Protein AF-A0A933WUB7-F1 (afdb_monomer_lite)

Secondary structure (DSSP, 8-state):
-TT--B----TT-EEEEE-SSSS-EEEEEE--S-SSPPEEEEEEEE-TTSTTHHHHHHHHHHGGG-TT-----S-EEETTEEEEEEEETTTEEEEEEEEETTEEEEEEEE--HHHHHHHHHHHHHHHHH-B-PPP-

Radius of gyration: 14.89 Å; chains: 1; bounding box: 38×30×34 Å

pLDDT: mean 77.0, std 14.09, range [38.09, 91.81]

Foldseek 3Di:
DAADKDADADPQWDWDWDDDQAAGKIWIWHCPPDPDDTWIKMKGKDDPPHPCLVVVVVVVVCVVVDPPADPPPDFDDFLNFTWDWDDDQLFKIKIWGDLPPSIIIIIITGDHSVCCVVCVVVVVRRRNRIHHHRRD

Structure (mmCIF, N/CA/C/O backbone):
data_AF-A0A933WUB7-F1
#
_entry.id   AF-A0A933WUB7-F1
#
loop_
_atom_site.group_PDB
_atom_site.id
_atom_site.type_symbol
_atom_site.label_atom_id
_atom_site.label_alt_id
_atom_site.label_comp_id
_atom_site.label_asym_id
_atom_site.label_entity_id
_atom_site.label_seq_id
_atom_site.pdbx_PDB_ins_code
_atom_site.Cartn_x
_atom_site.Cartn_y
_atom_site.Cartn_z
_atom_site.occupancy
_atom_site.B_iso_or_equiv
_atom_site.auth_seq_id
_atom_site.auth_comp_id
_atom_site.auth_asym_id
_atom_site.auth_atom_id
_atom_site.pdbx_PDB_model_num
ATOM 1 N N . ILE A 1 1 ? 0.149 -15.728 13.728 1.00 38.09 1 ILE A N 1
ATOM 2 C CA . ILE A 1 1 ? -0.271 -15.681 15.150 1.00 38.09 1 ILE A CA 1
ATOM 3 C C . ILE A 1 1 ? -1.612 -14.947 15.221 1.00 38.09 1 ILE A C 1
ATOM 5 O O . ILE A 1 1 ? -1.826 -14.051 14.407 1.00 38.09 1 ILE A O 1
ATOM 9 N N . PRO A 1 2 ? -2.564 -15.339 16.087 1.00 38.44 2 PRO A N 1
ATOM 10 C CA . PRO A 1 2 ? -3.833 -14.622 16.213 1.00 38.44 2 PRO A CA 1
ATOM 11 C C . PRO A 1 2 ? -3.590 -13.159 16.613 1.00 38.44 2 PRO A C 1
ATOM 13 O O . PRO A 1 2 ? -2.950 -12.904 17.626 1.00 38.44 2 PRO A O 1
ATOM 16 N N . GLY A 1 3 ? -4.099 -12.204 15.828 1.00 60.56 3 GLY A N 1
ATOM 17 C CA . GLY A 1 3 ? -3.932 -10.769 16.101 1.00 60.56 3 GLY A CA 1
ATOM 18 C C . GLY A 1 3 ? -2.901 -10.042 15.231 1.00 60.56 3 GLY A C 1
ATOM 19 O O . GLY A 1 3 ? -2.825 -8.822 15.317 1.00 60.56 3 GLY A O 1
ATOM 20 N N . GLU A 1 4 ? -2.165 -10.746 14.369 1.00 70.88 4 GLU A N 1
ATOM 21 C CA . GLU A 1 4 ? -1.127 -10.151 13.517 1.00 70.88 4 GLU A CA 1
ATOM 22 C C . GLU A 1 4 ? -1.570 -9.978 12.059 1.00 70.88 4 GLU A C 1
ATOM 24 O O . GLU A 1 4 ? -2.374 -10.752 11.531 1.00 70.88 4 GLU A O 1
ATOM 29 N N . ILE A 1 5 ? -1.011 -8.959 11.401 1.00 78.62 5 ILE A N 1
ATOM 30 C CA . ILE A 1 5 ? -1.055 -8.824 9.943 1.00 78.62 5 ILE A CA 1
ATOM 31 C C . ILE A 1 5 ? -0.090 -9.856 9.352 1.00 78.62 5 ILE A C 1
ATOM 33 O O . ILE A 1 5 ? 1.040 -9.978 9.813 1.00 78.62 5 ILE A O 1
ATOM 37 N N . SER A 1 6 ? -0.521 -10.590 8.328 1.00 83.31 6 SER A N 1
ATOM 38 C CA . SER A 1 6 ? 0.343 -11.537 7.607 1.00 83.31 6 SER A CA 1
ATOM 39 C C . SER A 1 6 ? 0.129 -11.451 6.102 1.00 83.31 6 SER A C 1
ATOM 41 O O . SER A 1 6 ? -0.961 -11.104 5.646 1.00 83.31 6 SER A O 1
ATOM 43 N N . PHE A 1 7 ? 1.182 -11.726 5.338 1.00 82.81 7 PHE A N 1
ATOM 44 C CA . PHE A 1 7 ? 1.199 -11.713 3.876 1.00 82.81 7 PHE A CA 1
ATOM 45 C C . PHE A 1 7 ? 2.352 -12.585 3.361 1.00 82.81 7 PHE A C 1
ATOM 47 O O . PHE A 1 7 ? 3.321 -12.831 4.081 1.00 82.81 7 PHE A O 1
ATOM 54 N N . ASP A 1 8 ? 2.251 -13.033 2.111 1.00 84.69 8 ASP A N 1
ATOM 55 C CA . ASP A 1 8 ? 3.333 -13.733 1.425 1.00 84.69 8 ASP A CA 1
ATOM 56 C C . ASP A 1 8 ? 4.404 -12.723 1.008 1.00 84.69 8 ASP A C 1
ATOM 58 O O . ASP A 1 8 ? 4.113 -11.709 0.365 1.00 84.69 8 ASP A O 1
ATOM 62 N N . PHE A 1 9 ? 5.652 -13.026 1.346 1.00 76.06 9 PHE A N 1
ATOM 63 C CA . PHE A 1 9 ? 6.805 -12.176 1.084 1.00 76.06 9 PHE A CA 1
ATOM 64 C C . PHE A 1 9 ? 7.705 -12.805 0.010 1.00 76.06 9 PHE A C 1
ATOM 66 O O . PHE A 1 9 ? 8.034 -13.992 0.123 1.00 76.06 9 PHE A O 1
ATOM 73 N N . PRO A 1 10 ? 8.099 -12.067 -1.047 1.00 77.19 10 PRO A N 1
ATOM 74 C CA . PRO A 1 10 ? 9.015 -12.604 -2.046 1.00 77.19 10 PRO A CA 1
ATOM 75 C C . PRO A 1 10 ? 10.386 -12.912 -1.427 1.00 77.19 10 PRO A C 1
ATOM 77 O O . PRO A 1 10 ? 10.920 -12.117 -0.662 1.00 77.19 10 PRO A O 1
ATOM 80 N N . LYS A 1 11 ? 10.963 -14.066 -1.777 1.00 76.25 11 LYS A N 1
ATOM 81 C CA . LYS A 1 11 ? 12.170 -14.610 -1.131 1.00 76.25 11 LYS A CA 1
ATOM 82 C C . LYS A 1 11 ? 13.391 -13.680 -1.193 1.00 76.25 11 LYS A C 1
ATOM 84 O O . LYS A 1 11 ? 14.188 -13.692 -0.263 1.00 76.25 11 LYS A O 1
ATOM 89 N N . ASP A 1 12 ? 13.516 -12.897 -2.260 1.00 79.44 12 ASP A N 1
ATOM 90 C CA . ASP A 1 12 ? 14.709 -12.087 -2.543 1.00 79.44 12 ASP A CA 1
ATOM 91 C C . ASP A 1 12 ? 14.574 -10.627 -2.084 1.00 79.44 12 ASP A C 1
ATOM 93 O O . ASP A 1 12 ? 15.376 -9.778 -2.456 1.00 79.44 12 ASP A O 1
ATOM 97 N N . TRP A 1 13 ? 13.535 -10.310 -1.308 1.00 79.31 13 TRP A N 1
ATOM 98 C CA . TRP A 1 13 ? 13.312 -8.968 -0.779 1.00 79.31 13 TRP A CA 1
ATOM 99 C C . TRP A 1 13 ? 13.819 -8.875 0.662 1.00 79.31 13 TRP A C 1
ATOM 101 O O . TRP A 1 13 ? 13.963 -9.877 1.366 1.00 79.31 13 TRP A O 1
ATOM 111 N N . HIS A 1 14 ? 14.039 -7.652 1.136 1.00 80.75 14 HIS A N 1
ATOM 112 C CA . HIS A 1 14 ? 14.414 -7.361 2.517 1.00 80.75 14 HIS A CA 1
ATOM 113 C C . HIS A 1 14 ? 13.255 -6.706 3.269 1.00 80.75 14 HIS A C 1
ATOM 115 O O . HIS A 1 14 ? 12.596 -5.813 2.740 1.00 80.75 14 HIS A O 1
ATOM 121 N N . LEU A 1 15 ? 13.005 -7.165 4.498 1.00 76.50 15 LEU A N 1
ATOM 122 C CA . LEU A 1 15 ? 11.998 -6.611 5.401 1.00 76.50 15 LEU A CA 1
ATOM 123 C C . LEU A 1 15 ? 12.700 -5.772 6.470 1.00 76.50 15 LEU A C 1
ATOM 125 O O . LEU A 1 15 ? 13.580 -6.279 7.166 1.00 76.50 15 LEU A O 1
ATOM 129 N N . THR A 1 16 ? 12.283 -4.523 6.627 1.00 75.31 16 THR A N 1
ATOM 130 C CA . THR A 1 16 ? 12.735 -3.639 7.702 1.00 75.31 16 THR A CA 1
ATOM 131 C C . THR A 1 16 ? 11.553 -2.959 8.365 1.00 75.31 16 THR A C 1
ATOM 133 O O . THR A 1 16 ? 10.561 -2.592 7.733 1.00 75.31 16 THR A O 1
ATOM 136 N N . ASP A 1 17 ? 11.664 -2.793 9.673 1.00 68.75 17 ASP A N 1
ATOM 137 C CA . ASP A 1 17 ? 10.681 -2.147 10.513 1.00 68.75 17 ASP A CA 1
ATOM 138 C C . ASP A 1 17 ? 11.210 -0.804 11.040 1.00 68.75 17 ASP A C 1
ATOM 140 O O . ASP A 1 17 ? 12.364 -0.674 11.446 1.00 68.75 17 ASP A O 1
ATOM 144 N N . GLY A 1 18 ? 10.375 0.236 10.989 1.00 59.56 18 GLY A N 1
ATOM 145 C CA . GLY A 1 18 ? 10.731 1.577 11.455 1.00 59.56 18 GLY A CA 1
ATOM 146 C C . GLY A 1 18 ? 9.651 2.116 12.382 1.00 59.56 18 GLY A C 1
ATOM 147 O O . GLY A 1 18 ? 8.519 2.303 11.945 1.00 59.56 18 GLY A O 1
ATOM 148 N N . TRP A 1 19 ? 9.982 2.356 13.657 1.00 54.53 19 TRP A N 1
ATOM 149 C CA . TRP A 1 19 ? 8.969 2.677 14.682 1.00 54.53 19 TRP A CA 1
ATOM 150 C C . TRP A 1 19 ? 9.210 3.947 15.491 1.00 54.53 19 TRP A C 1
ATOM 152 O O . TRP A 1 19 ? 8.489 4.161 16.462 1.00 54.53 19 TRP A O 1
ATOM 162 N N . LYS A 1 20 ? 10.248 4.747 15.219 1.00 48.25 20 LYS A N 1
ATOM 163 C CA . LYS A 1 20 ? 10.691 5.641 16.296 1.00 48.25 20 LYS A CA 1
ATOM 164 C C . LYS A 1 20 ? 9.765 6.833 16.556 1.00 48.25 20 LYS A C 1
ATOM 166 O O . LYS A 1 20 ? 9.601 7.150 17.722 1.00 48.25 20 LYS A O 1
ATOM 171 N N . ASP A 1 21 ? 9.089 7.393 15.552 1.00 51.62 21 ASP A N 1
ATOM 172 C CA . ASP A 1 21 ? 8.187 8.551 15.732 1.00 51.62 21 ASP A CA 1
ATOM 173 C C . ASP A 1 21 ? 7.084 8.644 14.643 1.00 51.62 21 ASP A C 1
ATOM 175 O O . ASP A 1 21 ? 6.463 9.688 14.441 1.00 51.62 21 ASP A O 1
ATOM 179 N N . GLU A 1 22 ? 6.835 7.549 13.917 1.00 63.06 22 GLU A N 1
ATOM 180 C CA . GLU A 1 22 ? 5.948 7.481 12.745 1.00 63.06 22 GLU A CA 1
ATOM 181 C C . GLU A 1 22 ? 4.837 6.432 12.936 1.00 63.06 22 GLU A C 1
ATOM 183 O O . GLU A 1 22 ? 4.979 5.532 13.773 1.00 63.06 22 GLU A O 1
ATOM 188 N N . PRO A 1 23 ? 3.714 6.516 12.187 1.00 66.19 23 PRO A N 1
ATOM 189 C CA . PRO A 1 23 ? 2.712 5.454 12.177 1.00 66.19 23 PRO A CA 1
ATOM 190 C C . PRO A 1 23 ? 3.368 4.088 11.907 1.00 66.19 23 PRO A C 1
ATOM 192 O O . PRO A 1 23 ? 4.265 4.021 11.059 1.00 66.19 23 PRO A O 1
ATOM 195 N N . PRO A 1 24 ? 2.936 2.999 12.582 1.00 72.81 24 PRO A N 1
ATOM 196 C CA . PRO A 1 24 ? 3.533 1.677 12.426 1.00 72.81 24 PRO A CA 1
ATOM 197 C C . PRO A 1 24 ? 3.654 1.299 10.953 1.00 72.81 24 PRO A C 1
ATOM 199 O O . PRO A 1 24 ? 2.640 1.155 10.260 1.00 72.81 24 PRO A O 1
ATOM 202 N N . THR A 1 25 ? 4.899 1.179 10.489 1.00 79.00 25 THR A N 1
ATOM 203 C CA . THR A 1 25 ? 5.212 1.011 9.076 1.00 79.00 25 THR A CA 1
ATOM 204 C C . THR A 1 25 ? 6.210 -0.116 8.864 1.00 79.00 25 THR A C 1
ATOM 206 O O . THR A 1 25 ? 7.266 -0.174 9.493 1.00 79.00 25 THR A O 1
ATOM 209 N N . VAL A 1 26 ? 5.865 -1.006 7.940 1.00 81.12 26 VAL A N 1
ATOM 210 C CA . VAL A 1 26 ? 6.736 -2.075 7.458 1.00 81.12 26 VAL A CA 1
ATOM 211 C C . VAL A 1 26 ? 7.240 -1.695 6.076 1.00 81.12 26 VAL A C 1
ATOM 213 O O . VAL A 1 26 ? 6.437 -1.405 5.186 1.00 81.12 26 VAL A O 1
ATOM 216 N N . TYR A 1 27 ? 8.556 -1.726 5.901 1.00 79.44 27 TYR A N 1
ATOM 217 C CA . TYR A 1 27 ? 9.234 -1.476 4.639 1.00 79.44 27 TYR A CA 1
ATOM 218 C C . TYR A 1 27 ? 9.721 -2.794 4.048 1.00 79.44 27 TYR A C 1
ATOM 220 O O . TYR A 1 27 ? 10.297 -3.644 4.723 1.00 79.44 27 TYR A O 1
ATOM 228 N N . VAL A 1 28 ? 9.462 -2.964 2.762 1.00 81.31 28 VAL A N 1
ATOM 229 C CA . VAL A 1 28 ? 9.853 -4.123 1.977 1.00 81.31 28 VAL A CA 1
ATOM 230 C C . VAL A 1 28 ? 10.616 -3.582 0.780 1.00 81.31 28 VAL A C 1
ATOM 232 O O . VAL A 1 28 ? 10.051 -2.848 -0.029 1.00 81.31 28 VAL A O 1
ATOM 235 N N . VAL A 1 29 ? 11.904 -3.891 0.693 1.00 80.88 29 VAL A N 1
ATOM 236 C CA . VAL A 1 29 ? 12.805 -3.322 -0.315 1.00 80.88 29 VAL A CA 1
ATOM 237 C C . VAL A 1 29 ? 13.390 -4.439 -1.162 1.00 80.88 29 VAL A C 1
ATOM 239 O O . VAL A 1 29 ? 13.854 -5.446 -0.628 1.00 80.88 29 VAL A O 1
ATOM 242 N N . TYR A 1 30 ? 13.374 -4.251 -2.477 1.00 76.25 30 TYR A N 1
ATOM 243 C CA . TYR A 1 30 ? 14.170 -5.040 -3.407 1.00 76.25 30 TYR A CA 1
ATOM 244 C C . TYR A 1 30 ? 15.285 -4.158 -3.953 1.00 76.25 30 TYR A C 1
ATOM 246 O O . TYR A 1 30 ? 15.021 -3.109 -4.551 1.00 76.25 30 TYR A O 1
ATOM 254 N N . ASP A 1 31 ? 16.520 -4.563 -3.675 1.00 67.00 31 ASP A N 1
ATOM 255 C CA . ASP A 1 31 ? 17.731 -3.838 -4.036 1.00 67.00 31 ASP A CA 1
ATOM 256 C C . ASP A 1 31 ? 18.653 -4.774 -4.826 1.00 67.00 31 ASP A C 1
ATOM 258 O O . ASP A 1 31 ? 19.206 -5.725 -4.277 1.00 67.00 31 ASP A O 1
ATOM 262 N N . GLU A 1 32 ? 18.798 -4.519 -6.127 1.00 58.84 32 GLU A N 1
ATOM 263 C CA . GLU A 1 32 ? 19.757 -5.226 -6.988 1.00 58.84 32 GLU A CA 1
ATOM 264 C C . GLU A 1 32 ? 21.159 -4.581 -6.964 1.00 58.84 32 GLU A C 1
ATOM 266 O O . GLU A 1 32 ? 22.022 -4.927 -7.770 1.00 58.84 32 GLU A O 1
ATOM 271 N N . GLY A 1 33 ? 21.418 -3.620 -6.068 1.00 53.72 33 GLY A N 1
ATOM 272 C CA . GLY A 1 33 ? 22.690 -2.898 -6.002 1.00 53.72 33 GLY A CA 1
ATOM 273 C C . GLY A 1 33 ? 22.876 -1.872 -7.126 1.00 53.72 33 GLY A C 1
ATOM 274 O O . GLY A 1 33 ? 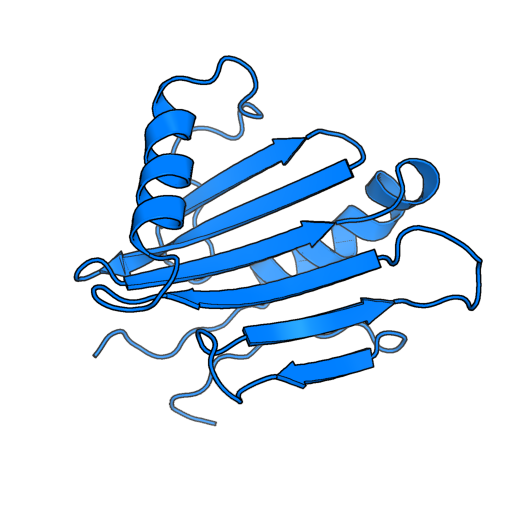24.002 -1.452 -7.402 1.00 53.72 33 GLY A O 1
ATOM 275 N N . VAL A 1 34 ? 21.791 -1.463 -7.792 1.00 52.41 34 VAL A N 1
ATOM 276 C CA . VAL A 1 34 ? 21.811 -0.489 -8.892 1.00 52.41 34 VAL A CA 1
ATOM 277 C C . VAL A 1 34 ? 21.558 0.917 -8.348 1.00 52.41 34 VAL A C 1
ATOM 279 O O . VAL A 1 34 ? 20.610 1.151 -7.600 1.00 52.41 34 VAL A O 1
ATOM 282 N N . ALA A 1 35 ? 22.385 1.885 -8.751 1.00 51.16 35 ALA A N 1
ATOM 283 C CA . ALA A 1 35 ? 22.165 3.295 -8.443 1.00 51.16 35 ALA A CA 1
ATOM 284 C C . ALA A 1 35 ? 20.862 3.784 -9.110 1.00 51.16 35 ALA A C 1
ATOM 286 O O . ALA A 1 35 ? 20.827 4.037 -10.312 1.00 51.16 35 ALA A O 1
ATOM 287 N N . GLY A 1 36 ? 19.783 3.895 -8.333 1.00 60.34 36 GLY A N 1
ATOM 288 C CA . GLY A 1 36 ? 18.457 4.262 -8.825 1.00 60.34 36 GLY A CA 1
ATOM 289 C C . GLY A 1 36 ? 17.390 4.254 -7.729 1.00 60.34 36 GLY A C 1
ATOM 290 O O . GLY A 1 36 ? 17.671 3.990 -6.561 1.00 60.34 36 GLY A O 1
ATOM 291 N N . LYS A 1 37 ? 16.144 4.578 -8.100 1.00 66.44 37 LYS A N 1
ATOM 292 C CA . LYS A 1 37 ? 14.987 4.496 -7.197 1.00 66.44 37 LYS A CA 1
ATOM 293 C C . LYS A 1 37 ? 14.782 3.029 -6.805 1.00 66.44 37 LYS A C 1
ATOM 295 O O . LYS A 1 37 ? 14.549 2.199 -7.672 1.00 66.44 37 LYS A O 1
ATOM 300 N N . GLN A 1 38 ? 14.858 2.706 -5.519 1.00 78.75 38 GLN A N 1
ATOM 301 C CA . GLN A 1 38 ? 14.617 1.339 -5.056 1.00 78.75 38 GLN A CA 1
ATOM 302 C C . GLN A 1 38 ? 13.176 0.907 -5.344 1.00 78.75 38 GLN A C 1
ATOM 304 O O . GLN A 1 38 ? 12.249 1.729 -5.365 1.00 78.75 38 GLN A O 1
ATOM 309 N N . VAL A 1 39 ? 12.988 -0.396 -5.532 1.00 84.06 39 VAL A N 1
ATOM 310 C CA . VAL A 1 39 ? 11.652 -0.979 -5.517 1.00 84.06 39 VAL A CA 1
ATOM 311 C C . VAL A 1 39 ? 11.236 -1.124 -4.062 1.00 84.06 39 VAL A C 1
ATOM 313 O O . VAL A 1 39 ? 11.912 -1.781 -3.271 1.00 84.06 39 VAL A O 1
ATOM 316 N N . THR A 1 40 ? 10.123 -0.497 -3.705 1.00 87.50 40 THR A N 1
ATOM 317 C CA . THR A 1 40 ? 9.629 -0.457 -2.334 1.00 87.50 40 THR A CA 1
ATOM 318 C C . THR A 1 40 ? 8.168 -0.872 -2.270 1.00 87.50 40 THR A C 1
ATOM 320 O O . THR A 1 40 ? 7.343 -0.476 -3.095 1.00 87.50 40 THR A O 1
ATOM 323 N N . MET A 1 41 ? 7.839 -1.679 -1.266 1.00 88.94 41 MET A N 1
ATOM 324 C CA . MET A 1 41 ? 6.483 -1.854 -0.767 1.00 88.94 41 MET A CA 1
ATOM 325 C C . MET A 1 41 ? 6.443 -1.402 0.687 1.00 88.94 41 MET A C 1
ATOM 327 O O . MET A 1 41 ? 7.315 -1.740 1.482 1.00 88.94 41 MET A O 1
ATOM 331 N N . THR A 1 42 ? 5.427 -0.635 1.044 1.00 88.69 42 THR A N 1
ATOM 332 C CA . THR A 1 42 ? 5.274 -0.077 2.383 1.00 88.69 42 THR A CA 1
ATOM 333 C C . THR A 1 42 ? 3.879 -0.375 2.889 1.00 88.69 42 THR A C 1
ATOM 335 O O . THR A 1 42 ? 2.909 -0.170 2.162 1.00 88.69 42 THR A O 1
ATOM 338 N N . ILE A 1 43 ? 3.770 -0.850 4.125 1.00 89.44 43 ILE A N 1
ATOM 339 C CA . ILE A 1 43 ? 2.491 -1.100 4.790 1.00 89.44 43 ILE A CA 1
ATOM 340 C C . ILE A 1 43 ? 2.431 -0.210 6.020 1.00 89.44 43 ILE A C 1
ATOM 342 O O . ILE A 1 43 ? 3.208 -0.418 6.945 1.00 89.44 43 ILE A O 1
ATOM 346 N N . THR A 1 44 ? 1.500 0.739 6.043 1.00 88.94 44 THR A N 1
ATOM 347 C CA . THR A 1 44 ? 1.353 1.720 7.124 1.00 88.94 44 THR A CA 1
ATOM 348 C C . THR A 1 44 ? -0.038 1.632 7.735 1.00 88.94 44 THR A C 1
ATOM 350 O O . THR A 1 44 ? -1.042 1.734 7.024 1.00 88.94 44 THR A O 1
ATOM 353 N N . ALA A 1 45 ? -0.108 1.468 9.055 1.00 88.69 45 ALA A N 1
ATOM 354 C CA . ALA A 1 45 ? -1.353 1.584 9.808 1.00 88.69 45 ALA A CA 1
ATOM 355 C C . ALA A 1 45 ? -1.535 3.029 10.284 1.00 88.69 45 ALA A C 1
ATOM 357 O O . ALA A 1 45 ? -0.673 3.562 10.979 1.00 88.69 45 ALA A O 1
ATOM 358 N N . SER A 1 46 ? -2.653 3.653 9.918 1.00 88.88 46 SER A N 1
ATOM 359 C CA . SER A 1 46 ? -2.951 5.048 10.239 1.00 88.88 46 SER A CA 1
ATOM 360 C C . SER A 1 46 ? -4.247 5.175 11.030 1.00 88.88 46 SER A C 1
ATOM 362 O O . SER A 1 46 ? -5.265 4.575 10.675 1.00 88.88 46 SER A O 1
ATOM 364 N N . GLU A 1 47 ? -4.217 5.994 12.077 1.00 88.75 47 GLU A N 1
ATOM 365 C CA . GLU A 1 47 ? -5.354 6.248 12.964 1.00 88.75 47 GLU A CA 1
ATOM 366 C C . GLU A 1 47 ? -5.559 7.754 13.207 1.00 88.75 47 GLU A C 1
ATOM 368 O O . GLU A 1 47 ? -4.594 8.528 13.134 1.00 88.75 47 GLU A O 1
ATOM 373 N N . PRO A 1 48 ? -6.793 8.193 13.524 1.00 88.06 48 PRO A N 1
ATOM 374 C CA . PRO A 1 48 ? -7.063 9.588 13.847 1.00 88.06 48 PRO A CA 1
ATOM 375 C C . PRO A 1 48 ? -6.162 10.107 14.974 1.00 88.06 48 PRO A C 1
ATOM 377 O O . PRO A 1 48 ? -5.978 9.451 15.996 1.00 88.06 48 PRO A O 1
ATOM 380 N N . GLY A 1 49 ? -5.616 11.311 14.792 1.00 84.38 49 GLY A N 1
ATOM 381 C CA . GLY A 1 49 ? -4.707 11.942 15.756 1.00 84.38 49 GLY A CA 1
ATOM 382 C C . GLY A 1 49 ? -3.224 11.615 15.555 1.00 84.38 49 GLY A C 1
ATOM 383 O O . GLY A 1 49 ? -2.388 12.257 16.185 1.00 84.38 49 GLY A O 1
ATOM 384 N N . GLN A 1 50 ? -2.873 10.690 14.654 1.00 85.38 50 GLN A N 1
ATOM 385 C CA . GLN A 1 50 ? -1.477 10.463 14.275 1.00 85.38 50 GLN A CA 1
ATOM 386 C C . GLN A 1 50 ? -0.953 11.550 13.316 1.00 85.38 50 GLN A C 1
ATOM 388 O O . GLN A 1 50 ? -1.715 12.081 12.493 1.00 85.38 50 GLN A O 1
ATOM 393 N N . PRO A 1 51 ? 0.355 11.867 13.361 1.00 81.75 51 PRO A N 1
ATOM 394 C CA . PRO A 1 51 ? 0.993 12.717 12.362 1.00 81.75 51 PRO A CA 1
ATOM 395 C C . PRO A 1 51 ? 0.740 12.203 10.938 1.00 81.75 51 PRO A C 1
ATOM 397 O O . PRO A 1 51 ? 0.797 11.006 10.673 1.00 81.75 51 PRO A O 1
ATOM 400 N N . GLY A 1 52 ? 0.433 13.111 10.009 1.00 80.19 52 GLY A N 1
ATOM 401 C CA . GLY A 1 52 ? 0.179 12.764 8.605 1.00 80.19 52 GLY A CA 1
ATOM 402 C C . GLY A 1 52 ? -1.216 12.197 8.301 1.00 80.19 52 GLY A C 1
ATOM 403 O O . GLY A 1 52 ? -1.560 12.083 7.125 1.00 80.19 52 GLY A O 1
ATOM 404 N N . TYR A 1 53 ? -2.059 11.929 9.309 1.00 86.31 53 TYR A N 1
ATOM 405 C CA . TYR A 1 53 ? -3.418 11.408 9.099 1.00 86.31 53 TYR A CA 1
ATOM 406 C C . TYR A 1 53 ? -4.305 12.366 8.277 1.00 86.31 53 TYR A C 1
ATOM 408 O O . TYR A 1 53 ? -4.990 11.939 7.353 1.00 86.31 53 TYR A O 1
ATOM 416 N N . GLN A 1 54 ? -4.230 13.680 8.519 1.00 85.19 54 GLN A N 1
ATOM 417 C CA . GLN A 1 54 ? -4.973 14.666 7.715 1.00 85.19 54 GLN A CA 1
ATOM 418 C C . GLN A 1 54 ? -4.531 14.670 6.243 1.00 85.19 54 GLN A C 1
ATOM 420 O O . GLN A 1 54 ? -5.355 14.784 5.337 1.00 85.19 54 GLN A O 1
ATOM 425 N N . SER A 1 55 ? -3.229 14.513 5.990 1.00 84.81 55 SER A N 1
ATOM 426 C CA . SER A 1 55 ? -2.690 14.410 4.630 1.00 84.81 55 SER A CA 1
ATOM 427 C C . SER A 1 55 ? -3.177 13.140 3.929 1.00 84.81 55 SER A C 1
ATOM 429 O O . SER A 1 55 ? -3.501 13.190 2.743 1.00 84.81 55 SER A O 1
ATOM 431 N N . LEU A 1 56 ? -3.277 12.023 4.661 1.00 83.81 56 LEU A N 1
ATOM 432 C CA . LEU A 1 56 ? -3.870 10.778 4.172 1.00 83.81 56 LEU A CA 1
ATOM 433 C C . LEU A 1 56 ? -5.343 10.975 3.795 1.00 83.81 56 LEU A C 1
ATOM 435 O O . LEU A 1 56 ? -5.739 10.608 2.690 1.00 83.81 56 LEU A O 1
AT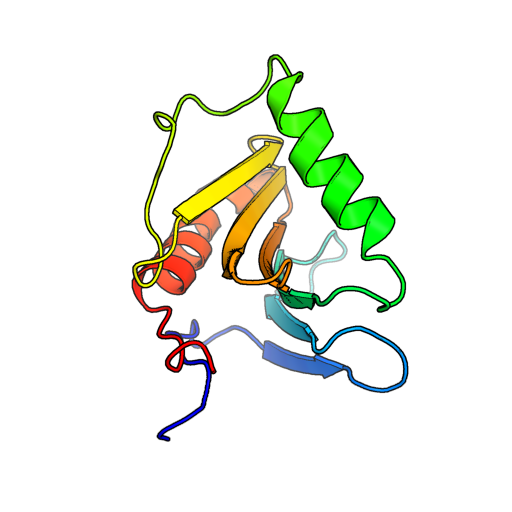OM 439 N N . GLU A 1 57 ? -6.146 11.584 4.670 1.00 84.00 57 GLU A N 1
ATOM 440 C CA . GLU A 1 57 ? -7.558 11.854 4.380 1.00 84.00 57 GLU A CA 1
ATOM 441 C C . GLU A 1 57 ? -7.716 12.730 3.139 1.00 84.00 57 GLU A C 1
ATOM 443 O O . GLU A 1 57 ? -8.520 12.414 2.265 1.00 84.00 57 GLU A O 1
ATOM 448 N N . LEU A 1 58 ? -6.904 13.782 3.010 1.00 82.81 58 LEU A N 1
ATOM 449 C CA . LEU A 1 58 ? -6.891 14.633 1.822 1.00 82.81 58 LEU A CA 1
ATOM 450 C C . LEU A 1 58 ? -6.492 13.865 0.558 1.00 82.81 58 LEU A C 1
ATOM 452 O O . LEU A 1 58 ? -7.069 14.118 -0.496 1.00 82.81 58 LEU A O 1
ATOM 456 N N . ALA A 1 59 ? -5.546 12.927 0.633 1.00 78.44 59 ALA A N 1
ATOM 457 C CA . ALA A 1 59 ? -5.172 12.086 -0.504 1.00 78.44 59 ALA A CA 1
ATOM 458 C C . ALA A 1 59 ? -6.319 11.145 -0.923 1.00 78.44 59 ALA A C 1
ATOM 460 O O . ALA A 1 59 ? -6.633 11.050 -2.109 1.00 78.44 59 ALA A O 1
ATOM 461 N N . ILE A 1 60 ? -6.999 10.519 0.046 1.00 77.75 60 ILE A N 1
ATOM 462 C CA . ILE A 1 60 ? -8.178 9.662 -0.180 1.00 77.75 60 ILE A CA 1
ATOM 463 C C . ILE A 1 60 ? -9.388 10.479 -0.678 1.00 77.75 60 ILE A C 1
ATOM 465 O O . ILE A 1 60 ? -10.234 9.970 -1.412 1.00 77.75 60 ILE A O 1
ATOM 469 N N . LEU A 1 61 ? -9.511 11.745 -0.273 1.00 75.75 61 LEU A N 1
ATOM 470 C CA . LEU A 1 61 ? -10.582 12.648 -0.705 1.00 75.75 61 LEU A CA 1
ATOM 471 C C . LEU A 1 61 ? -10.348 13.178 -2.119 1.00 75.75 61 LEU A C 1
ATOM 473 O O . LEU A 1 61 ? -11.260 13.097 -2.937 1.00 75.75 61 LEU A O 1
ATOM 477 N N . LYS A 1 62 ? -9.135 13.659 -2.423 1.00 68.88 62 LYS A N 1
ATOM 478 C CA . LYS A 1 62 ? -8.746 14.138 -3.763 1.00 68.88 62 LYS A CA 1
ATOM 479 C C . LYS A 1 62 ? -8.882 13.052 -4.835 1.00 68.88 62 LYS A C 1
ATOM 481 O O . LYS A 1 62 ? -9.118 13.365 -5.996 1.00 68.88 62 LYS A O 1
ATOM 486 N N . GLU A 1 63 ? -8.807 11.781 -4.448 1.00 61.84 63 GLU A N 1
ATOM 487 C CA . GLU A 1 63 ? -9.090 10.631 -5.316 1.00 61.84 63 GLU A CA 1
ATOM 488 C C . GLU A 1 63 ? -10.529 10.614 -5.855 1.00 61.84 63 GLU A C 1
ATOM 490 O O . GLU A 1 63 ? -10.729 10.217 -6.999 1.00 61.84 63 GLU A O 1
ATOM 495 N N . LYS A 1 64 ? -11.517 11.149 -5.120 1.00 55.47 64 LYS A N 1
ATOM 496 C CA . LYS A 1 64 ? -12.883 11.312 -5.655 1.00 55.47 64 LYS A CA 1
ATOM 497 C C . LYS A 1 64 ? -12.950 12.278 -6.844 1.00 55.47 64 LYS A C 1
ATOM 499 O O . LYS A 1 64 ? -13.926 12.247 -7.586 1.00 55.47 64 LYS A O 1
ATOM 504 N N . GLU A 1 65 ? -11.947 13.139 -7.005 1.00 52.66 65 GLU A N 1
ATOM 505 C CA . GLU A 1 65 ? -11.941 14.250 -7.960 1.00 52.66 65 GLU A CA 1
ATOM 506 C C . GLU A 1 65 ? -10.951 14.045 -9.124 1.00 52.66 65 GLU A C 1
ATOM 508 O O . GLU A 1 65 ? -10.967 14.812 -10.088 1.00 52.66 65 GLU A O 1
ATOM 513 N N . TRP A 1 66 ? -10.091 13.017 -9.082 1.00 46.44 66 TRP A N 1
ATOM 514 C CA . TRP A 1 66 ? -8.985 12.862 -10.036 1.00 46.44 66 TRP A CA 1
ATOM 515 C C . TRP A 1 66 ? -9.327 12.003 -11.266 1.00 46.44 66 TRP A C 1
ATOM 517 O O . TRP A 1 66 ? -9.573 10.802 -11.180 1.00 46.44 66 TRP A O 1
ATOM 527 N N . GLN A 1 67 ? -9.228 12.620 -12.450 1.00 45.53 67 GLN A N 1
ATOM 528 C CA . GLN A 1 67 ? -9.411 12.043 -13.795 1.00 45.53 67 GLN A CA 1
ATOM 529 C C . GLN A 1 67 ? -8.287 11.073 -14.248 1.00 45.53 67 GLN A C 1
ATOM 531 O O . GLN A 1 67 ? -8.029 10.931 -15.439 1.00 45.53 67 GLN A O 1
ATOM 536 N N . GLY A 1 68 ? -7.604 10.407 -13.313 1.00 46.50 68 GLY A N 1
ATOM 537 C CA . GLY A 1 68 ? -6.519 9.448 -13.580 1.00 46.50 68 GLY A CA 1
ATOM 538 C C . GLY A 1 68 ? -6.676 8.112 -12.849 1.00 46.50 68 GLY A C 1
ATOM 539 O O . GLY A 1 68 ? -5.755 7.297 -12.858 1.00 46.50 68 GLY A O 1
ATOM 540 N N . ALA A 1 69 ? -7.821 7.889 -12.196 1.00 47.75 69 ALA A N 1
ATOM 541 C CA . ALA A 1 69 ? -8.138 6.620 -11.560 1.00 47.75 69 ALA A CA 1
ATOM 542 C C . ALA A 1 69 ? -8.118 5.497 -12.608 1.00 47.75 69 ALA A C 1
ATOM 544 O O . ALA A 1 69 ? -8.831 5.553 -13.614 1.00 47.75 69 ALA A O 1
ATOM 545 N N . LEU A 1 70 ? -7.305 4.464 -12.372 1.00 50.38 70 LEU A N 1
ATOM 546 C CA . LEU A 1 70 ? -7.431 3.214 -13.115 1.00 50.38 70 LEU A CA 1
ATOM 547 C C . LEU A 1 70 ? -8.888 2.745 -12.963 1.00 50.38 70 LEU A C 1
ATOM 549 O O . LEU A 1 70 ? -9.375 2.693 -11.832 1.00 50.38 70 LEU A O 1
ATOM 553 N N . PRO A 1 71 ? -9.604 2.407 -14.050 1.00 48.12 71 PRO A N 1
ATOM 554 C CA . PRO A 1 71 ? -10.996 1.978 -13.987 1.00 48.12 71 PRO A CA 1
ATOM 555 C C . PRO A 1 71 ? -11.109 0.537 -13.455 1.00 48.12 71 PRO A C 1
ATOM 557 O O . PRO A 1 71 ? -11.777 -0.313 -14.038 1.00 48.12 71 PRO A O 1
ATOM 560 N N . GLU A 1 72 ? -10.482 0.233 -12.320 1.00 49.78 72 GLU A N 1
ATOM 561 C CA . GLU A 1 72 ? -10.878 -0.898 -11.489 1.00 49.78 72 GLU A CA 1
ATOM 562 C C . GLU A 1 72 ? -12.109 -0.464 -10.691 1.00 49.78 72 GLU A C 1
ATOM 564 O O . GLU A 1 72 ? -12.027 0.045 -9.579 1.00 49.78 72 GLU A O 1
ATOM 569 N N . LYS A 1 73 ? -13.266 -0.598 -11.349 1.00 45.69 73 LYS A N 1
ATOM 570 C CA . LYS A 1 73 ? -14.635 -0.544 -10.813 1.00 45.69 73 LYS A CA 1
ATOM 571 C C . LYS A 1 73 ? -14.720 -0.402 -9.281 1.00 45.69 73 LYS A C 1
ATOM 573 O O . LYS A 1 73 ? -14.695 -1.408 -8.585 1.00 45.69 73 LYS A O 1
ATOM 578 N N . ALA A 1 74 ? -14.908 0.834 -8.817 1.00 44.62 74 ALA A N 1
ATOM 579 C CA . ALA A 1 74 ? -15.629 1.323 -7.629 1.00 44.62 74 ALA A CA 1
ATOM 580 C C . ALA A 1 74 ? -15.445 0.686 -6.225 1.00 44.62 74 ALA A C 1
ATOM 582 O O . ALA A 1 74 ? -15.695 1.387 -5.248 1.00 44.62 74 ALA A O 1
ATOM 583 N N . GLU A 1 75 ? -15.048 -0.578 -6.063 1.00 56.38 75 GLU A N 1
ATOM 584 C CA . GLU A 1 75 ? -14.976 -1.281 -4.775 1.00 56.38 75 GLU A CA 1
ATOM 585 C C . GLU A 1 75 ? -14.289 -2.654 -4.945 1.00 56.38 75 GLU A C 1
ATOM 587 O O . GLU A 1 75 ? -14.908 -3.717 -4.870 1.00 56.38 75 GLU A O 1
ATOM 592 N N . ALA A 1 76 ? -12.978 -2.665 -5.184 1.00 71.50 76 ALA A N 1
ATOM 593 C CA . ALA A 1 76 ? -12.206 -3.896 -5.034 1.00 71.50 76 ALA A CA 1
ATOM 594 C C . ALA A 1 76 ? -12.063 -4.224 -3.536 1.00 71.50 76 ALA A C 1
ATOM 596 O O . ALA A 1 76 ? -11.901 -3.334 -2.698 1.00 71.50 76 ALA A O 1
ATOM 597 N N . ARG A 1 77 ? -12.166 -5.510 -3.177 1.00 83.19 77 ARG A N 1
ATOM 598 C CA . ARG A 1 77 ? -11.962 -5.970 -1.798 1.00 83.19 77 ARG A CA 1
ATOM 599 C C . ARG A 1 77 ? -10.598 -6.616 -1.639 1.00 83.19 77 ARG A C 1
ATOM 601 O O . ARG A 1 77 ? -10.230 -7.490 -2.417 1.00 83.19 77 ARG A O 1
ATOM 608 N N . VAL A 1 78 ? -9.893 -6.240 -0.580 1.00 87.75 78 VAL A N 1
ATOM 609 C CA . VAL A 1 78 ? -8.609 -6.830 -0.182 1.00 87.75 78 VAL A CA 1
ATOM 610 C C . VAL A 1 78 ? -8.721 -7.212 1.285 1.00 87.75 78 VAL A C 1
ATOM 612 O O . VAL A 1 78 ? -9.183 -6.417 2.101 1.00 87.75 78 VAL A O 1
ATOM 615 N N . ALA A 1 79 ? -8.366 -8.456 1.612 1.00 87.81 79 ALA A N 1
ATOM 616 C CA . ALA A 1 79 ? -8.544 -9.020 2.954 1.00 87.81 79 ALA A CA 1
ATOM 617 C C . ALA A 1 79 ? -9.972 -8.828 3.528 1.00 87.81 79 ALA A C 1
ATOM 619 O O . ALA A 1 79 ? -10.155 -8.657 4.729 1.00 87.81 79 ALA A O 1
ATOM 620 N N . GLY A 1 80 ? -10.995 -8.824 2.662 1.00 86.19 80 GLY A N 1
ATOM 621 C CA . GLY A 1 80 ? -12.397 -8.605 3.039 1.00 86.19 80 GLY A CA 1
ATOM 622 C C . GLY A 1 80 ? -12.798 -7.143 3.283 1.00 86.19 80 GLY A C 1
ATOM 623 O O . GLY A 1 80 ? -13.988 -6.880 3.448 1.00 86.19 80 GLY A O 1
ATOM 624 N N . LEU A 1 81 ? -11.851 -6.202 3.248 1.00 86.88 81 LEU A N 1
ATOM 625 C CA . LEU A 1 81 ? -12.087 -4.769 3.427 1.00 86.88 81 LEU A CA 1
ATOM 626 C C . LEU A 1 81 ? -12.304 -4.062 2.093 1.00 86.88 81 LEU A C 1
ATOM 628 O O . LEU A 1 81 ? -11.815 -4.508 1.053 1.00 86.88 81 LEU A O 1
ATOM 632 N N . ARG A 1 82 ? -13.010 -2.929 2.133 1.00 85.50 82 ARG A N 1
ATOM 633 C CA . ARG A 1 82 ? -13.109 -2.016 0.993 1.00 85.50 82 ARG A CA 1
ATOM 634 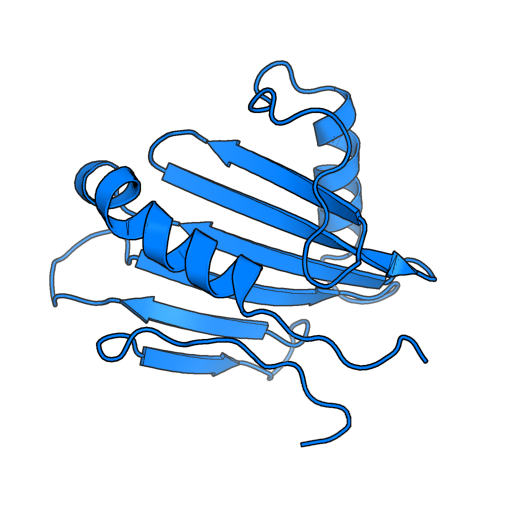C C . ARG A 1 82 ? -11.735 -1.402 0.735 1.00 85.50 82 ARG A C 1
ATOM 636 O O . ARG A 1 82 ? -11.177 -0.766 1.627 1.00 85.50 82 ARG A O 1
ATOM 643 N N . ALA A 1 83 ? -11.222 -1.588 -0.476 1.00 85.69 83 ALA A N 1
ATOM 644 C CA . ALA A 1 83 ? -9.964 -1.015 -0.921 1.00 85.69 83 ALA A CA 1
ATOM 645 C C . ALA A 1 83 ? -10.214 0.107 -1.932 1.00 85.69 83 ALA A C 1
ATOM 647 O O . ALA A 1 83 ? -11.083 -0.003 -2.800 1.00 85.69 83 ALA A O 1
ATOM 648 N N . ARG A 1 84 ? -9.421 1.172 -1.835 1.00 83.31 84 ARG A N 1
ATOM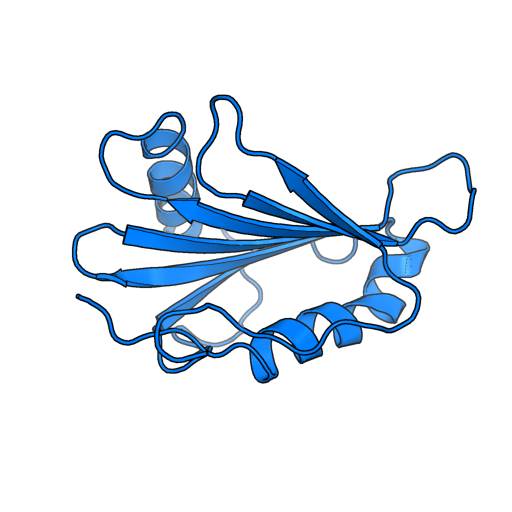 649 C CA . ARG A 1 84 ? -9.306 2.202 -2.871 1.00 83.31 84 ARG A CA 1
ATOM 650 C C . ARG A 1 84 ? -7.903 2.203 -3.433 1.00 83.31 84 ARG A C 1
ATOM 652 O O . ARG A 1 84 ? -6.951 2.166 -2.660 1.00 83.31 84 ARG A O 1
ATOM 659 N N . PHE A 1 85 ? -7.781 2.266 -4.750 1.00 81.00 85 PHE A N 1
ATOM 660 C CA . PHE A 1 85 ? -6.492 2.212 -5.424 1.00 81.00 85 PHE A CA 1
ATOM 661 C C . PHE A 1 85 ? -6.164 3.557 -6.058 1.00 81.00 85 PHE A C 1
ATOM 663 O O . PHE A 1 85 ? -6.971 4.116 -6.792 1.00 81.00 85 PHE A O 1
ATOM 670 N N . VAL A 1 86 ? -4.959 4.053 -5.799 1.00 78.88 86 VAL A N 1
ATOM 671 C CA . VAL A 1 86 ? -4.414 5.274 -6.406 1.00 78.88 86 VAL A CA 1
ATOM 672 C C . VAL A 1 86 ? -3.064 4.931 -6.991 1.00 78.88 86 VAL A C 1
ATOM 674 O O . VAL A 1 86 ? -2.344 4.124 -6.426 1.00 78.88 86 VAL A O 1
ATOM 677 N N . GLY A 1 87 ? -2.675 5.519 -8.110 1.00 75.62 87 GLY A N 1
ATOM 678 C CA . GLY A 1 87 ? -1.338 5.281 -8.627 1.00 75.62 87 GLY A CA 1
ATOM 679 C C . GLY A 1 87 ? -1.033 6.107 -9.852 1.00 75.62 87 GLY A C 1
ATOM 680 O O . GLY A 1 87 ? -1.931 6.634 -10.504 1.00 75.62 87 GLY A O 1
ATOM 681 N N . VAL A 1 88 ? 0.254 6.180 -10.159 1.00 76.12 88 VAL A N 1
ATOM 682 C CA . VAL A 1 88 ? 0.751 6.661 -11.441 1.00 76.12 88 VAL A CA 1
ATOM 683 C C . VAL A 1 88 ? 1.193 5.418 -12.213 1.00 76.12 88 VAL A C 1
ATOM 685 O O . VAL A 1 88 ? 2.121 4.741 -11.752 1.00 76.12 88 VAL A O 1
ATOM 688 N N . PRO A 1 89 ? 0.531 5.068 -13.335 1.00 74.81 89 PRO A N 1
ATOM 689 C CA . PRO A 1 89 ? 0.919 3.919 -14.149 1.00 74.81 89 PRO A CA 1
ATOM 690 C C . PRO A 1 89 ? 2.414 3.959 -14.486 1.00 74.81 89 PRO A C 1
ATOM 692 O O . PRO A 1 89 ? 2.933 5.016 -14.842 1.00 74.81 89 PRO A O 1
ATOM 695 N N . GLY A 1 90 ? 3.109 2.830 -14.329 1.00 78.94 90 GLY A N 1
ATOM 696 C CA . GLY A 1 90 ? 4.554 2.750 -14.561 1.00 78.94 90 GLY A CA 1
ATOM 697 C C . GLY A 1 90 ? 5.422 3.396 -13.474 1.00 78.94 90 GLY A C 1
ATOM 698 O O . GLY A 1 90 ? 6.595 3.642 -13.716 1.00 78.94 90 GLY A O 1
ATOM 699 N N . SER A 1 91 ? 4.888 3.736 -12.296 1.00 81.69 91 SER A N 1
ATOM 700 C CA . SER A 1 91 ? 5.695 4.360 -11.233 1.00 81.69 91 SER A CA 1
ATOM 701 C C . SER A 1 91 ? 5.289 3.939 -9.826 1.00 81.69 91 SER A C 1
ATOM 703 O O . SER A 1 91 ? 6.123 3.455 -9.056 1.00 81.69 91 SER A O 1
ATOM 705 N N . SER A 1 92 ? 4.016 4.107 -9.461 1.00 85.06 92 SER A N 1
ATOM 706 C CA . SER A 1 92 ? 3.546 3.796 -8.108 1.00 85.06 92 SER A CA 1
ATOM 707 C C . SER A 1 92 ? 2.095 3.336 -8.067 1.00 85.06 92 SER A C 1
ATOM 709 O O . SER A 1 92 ? 1.304 3.595 -8.976 1.00 85.06 92 SER A O 1
ATOM 711 N N . ARG A 1 93 ? 1.743 2.613 -7.004 1.00 87.62 93 ARG A N 1
ATOM 712 C CA . ARG A 1 93 ? 0.377 2.194 -6.699 1.00 87.62 93 ARG A CA 1
ATOM 713 C C . ARG A 1 93 ? 0.185 2.086 -5.192 1.00 87.62 93 ARG A C 1
ATOM 715 O O . ARG A 1 93 ? 0.898 1.352 -4.528 1.00 87.62 93 ARG A O 1
ATOM 722 N N . SER A 1 94 ? -0.837 2.746 -4.686 1.00 87.81 94 SER A N 1
ATOM 723 C CA . SER A 1 94 ? -1.310 2.694 -3.313 1.00 87.81 94 SER A CA 1
ATOM 724 C C . SER A 1 94 ? -2.657 1.984 -3.240 1.00 87.81 94 SER A C 1
ATOM 726 O O . SER A 1 94 ? -3.505 2.172 -4.111 1.00 87.81 94 SER A O 1
ATOM 728 N N . ALA A 1 95 ? -2.870 1.209 -2.183 1.00 89.81 95 ALA A N 1
ATOM 729 C CA . ALA A 1 95 ? -4.148 0.640 -1.788 1.00 89.81 95 ALA A CA 1
ATOM 730 C C . ALA A 1 95 ? -4.501 1.124 -0.376 1.00 89.81 95 ALA A C 1
ATOM 732 O O . ALA A 1 95 ? -3.759 0.871 0.571 1.00 89.81 95 ALA A O 1
ATOM 733 N N . TYR A 1 96 ? -5.635 1.802 -0.231 1.00 88.94 96 TYR A N 1
ATOM 734 C CA . TYR A 1 96 ? -6.160 2.286 1.043 1.00 88.94 96 TYR A CA 1
ATOM 735 C C . TYR A 1 96 ? -7.297 1.379 1.501 1.00 88.94 96 TYR A C 1
ATOM 737 O O . TYR A 1 96 ? -8.316 1.273 0.817 1.00 88.94 96 TYR A O 1
ATOM 745 N N . LEU A 1 97 ? -7.124 0.724 2.645 1.00 90.31 97 LEU A N 1
ATOM 746 C CA . LEU A 1 97 ? -8.080 -0.220 3.217 1.00 90.31 97 LEU A CA 1
ATOM 747 C C . LEU A 1 97 ? -8.767 0.400 4.425 1.00 90.31 97 LEU A C 1
ATOM 749 O O . LEU A 1 97 ? -8.111 0.690 5.426 1.00 90.31 97 LEU A O 1
ATOM 753 N N . ASP A 1 98 ? -10.083 0.565 4.344 1.00 88.25 98 ASP A N 1
ATOM 754 C CA . ASP A 1 98 ? -10.885 1.075 5.458 1.00 88.25 98 ASP A CA 1
ATOM 755 C C . ASP A 1 98 ? -11.074 -0.017 6.524 1.00 88.25 98 ASP A C 1
ATOM 757 O O . ASP A 1 98 ? -11.658 -1.072 6.256 1.00 88.25 98 ASP A O 1
ATOM 761 N N . ARG A 1 99 ? -10.560 0.230 7.736 1.00 88.19 99 ARG A N 1
ATOM 762 C CA . ARG A 1 99 ? -10.687 -0.656 8.905 1.00 88.19 99 ARG A CA 1
ATOM 763 C C . ARG A 1 99 ? -11.812 -0.247 9.862 1.00 88.19 99 ARG A C 1
ATOM 765 O O . ARG A 1 99 ? -11.990 -0.897 10.894 1.00 88.19 99 ARG A O 1
ATOM 772 N N . GLY A 1 100 ? -12.569 0.796 9.533 1.00 85.06 100 GLY A N 1
ATOM 773 C CA . GLY A 1 100 ? -13.627 1.358 10.362 1.00 85.06 100 GLY A CA 1
ATOM 774 C C . GLY A 1 100 ? -13.108 2.278 11.471 1.00 85.06 100 GLY A C 1
ATOM 775 O O . GLY A 1 100 ? -11.980 2.152 11.958 1.00 85.06 100 GLY A O 1
ATOM 776 N N . GLY A 1 101 ? -13.960 3.221 11.887 1.00 84.81 101 GLY A N 1
ATOM 777 C CA . GLY A 1 101 ? -13.628 4.212 12.920 1.00 84.81 101 GLY A CA 1
ATOM 778 C C . GLY A 1 101 ? -12.566 5.229 12.485 1.00 84.81 101 GLY A C 1
ATOM 779 O O . GLY A 1 101 ? -11.822 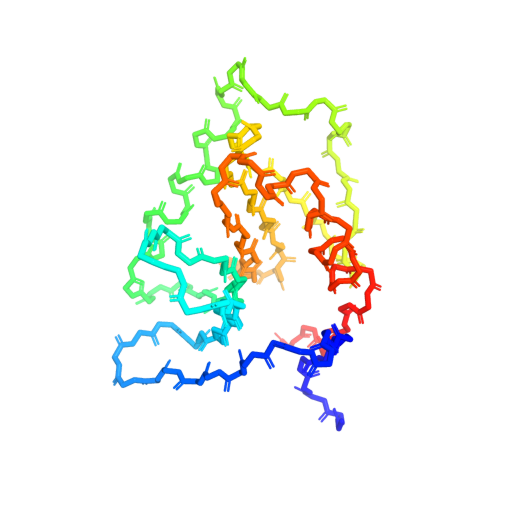5.718 13.326 1.00 84.81 101 GLY A O 1
ATOM 780 N N . GLY A 1 102 ? -12.446 5.494 11.179 1.00 84.75 102 GLY A N 1
ATOM 781 C CA . GLY A 1 102 ? -11.401 6.362 10.621 1.00 84.75 102 GLY A CA 1
ATOM 782 C C . GLY A 1 102 ? -10.014 5.716 10.565 1.00 84.75 102 GLY A C 1
ATOM 783 O O . GLY A 1 102 ? -9.037 6.381 10.262 1.00 84.75 102 GLY A O 1
ATOM 784 N N . ARG A 1 103 ? -9.880 4.420 10.856 1.00 87.94 103 ARG A N 1
ATOM 785 C CA . ARG A 1 103 ? -8.590 3.725 10.770 1.00 87.94 103 ARG A CA 1
ATOM 786 C C . ARG A 1 103 ? -8.370 3.206 9.357 1.00 87.94 103 ARG A C 1
ATOM 788 O O . ARG A 1 103 ? -9.267 2.590 8.779 1.00 87.94 103 ARG A O 1
ATOM 795 N N . TYR A 1 104 ? -7.161 3.377 8.839 1.00 89.31 104 TYR A N 1
ATOM 796 C CA . TYR A 1 104 ? -6.781 2.908 7.511 1.00 89.31 104 TYR A CA 1
ATOM 797 C C . TYR A 1 104 ? -5.527 2.046 7.564 1.00 89.31 104 TYR A C 1
ATOM 799 O O . TYR A 1 104 ? -4.609 2.297 8.342 1.00 89.31 104 TYR A O 1
ATOM 807 N N . LEU A 1 105 ? -5.475 1.040 6.696 1.00 91.25 105 LEU A N 1
ATOM 808 C CA . LEU A 1 105 ? -4.228 0.376 6.336 1.00 91.25 105 LEU A CA 1
ATOM 809 C C . LEU A 1 105 ? -3.865 0.793 4.911 1.00 91.25 105 LEU A C 1
ATOM 811 O O . LEU A 1 105 ? -4.635 0.556 3.981 1.00 91.25 105 LEU A O 1
ATOM 815 N N . THR A 1 106 ? -2.706 1.418 4.748 1.00 91.00 106 THR A N 1
ATOM 816 C CA . THR A 1 106 ? -2.202 1.869 3.451 1.00 91.00 106 THR A CA 1
ATOM 817 C C . THR A 1 106 ? -1.107 0.925 2.987 1.00 91.00 106 THR A C 1
ATOM 819 O O . THR A 1 106 ? -0.143 0.706 3.713 1.00 91.00 106 THR A O 1
ATOM 822 N N . LEU A 1 107 ? -1.241 0.384 1.779 1.00 91.81 107 LEU A N 1
ATOM 823 C CA . LEU A 1 107 ? -0.189 -0.372 1.110 1.00 91.81 107 LEU A CA 1
ATOM 824 C C . LEU A 1 107 ? 0.299 0.423 -0.086 1.00 91.81 107 LEU A C 1
ATOM 826 O O . LEU A 1 107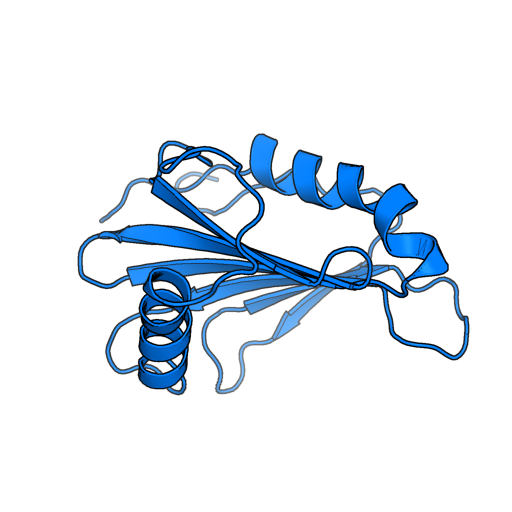 ? -0.454 0.595 -1.036 1.00 91.81 107 LEU A O 1
ATOM 830 N N . ASN A 1 108 ? 1.532 0.903 -0.048 1.00 90.69 108 ASN A N 1
ATOM 831 C CA . ASN A 1 108 ? 2.153 1.617 -1.152 1.00 90.69 108 ASN A CA 1
ATOM 832 C C . ASN A 1 108 ? 3.156 0.707 -1.855 1.00 90.69 108 ASN A C 1
ATOM 834 O O . ASN A 1 108 ? 3.892 -0.021 -1.201 1.00 90.69 108 ASN A O 1
ATOM 838 N N . TYR A 1 109 ? 3.198 0.772 -3.173 1.00 90.31 109 TYR A N 1
ATOM 839 C CA . TYR A 1 109 ? 4.185 0.133 -4.021 1.00 90.31 109 TYR A CA 1
ATOM 840 C C . TYR A 1 109 ? 4.774 1.166 -4.963 1.00 90.31 109 TYR A C 1
ATOM 842 O O . TYR A 1 109 ? 4.061 1.981 -5.550 1.00 90.31 109 TYR A O 1
ATOM 850 N N . SER A 1 110 ? 6.085 1.120 -5.122 1.00 88.69 110 SER A N 1
ATOM 851 C CA . SER A 1 110 ? 6.826 2.020 -5.982 1.00 88.69 110 SER A CA 1
ATOM 852 C C . SER A 1 110 ? 7.997 1.277 -6.602 1.00 88.69 110 SER A C 1
ATOM 854 O O . SER A 1 110 ? 8.702 0.543 -5.919 1.00 88.69 110 SER A O 1
ATOM 856 N N . ALA A 1 111 ? 8.234 1.515 -7.885 1.00 86.56 111 ALA A N 1
ATOM 857 C CA . ALA A 1 111 ? 9.369 0.970 -8.619 1.00 86.56 111 ALA A CA 1
ATOM 858 C C . ALA A 1 111 ? 9.884 1.996 -9.645 1.00 86.56 111 ALA A C 1
ATOM 860 O O . ALA A 1 111 ? 9.187 2.981 -9.931 1.00 86.56 111 ALA A O 1
ATOM 861 N N . PRO A 1 112 ? 11.101 1.807 -10.185 1.00 84.50 112 PRO A N 1
ATOM 862 C CA . PRO A 1 112 ? 11.505 2.385 -11.466 1.00 84.50 112 PRO A CA 1
ATOM 863 C C . PRO A 1 112 ? 10.546 1.991 -12.588 1.00 84.50 112 PRO A C 1
ATOM 865 O O . PRO A 1 112 ? 9.950 0.914 -12.541 1.00 84.50 112 PRO A O 1
ATOM 868 N N . ALA A 1 113 ? 10.419 2.842 -13.606 1.00 83.56 113 ALA A N 1
ATOM 869 C CA . ALA A 1 113 ? 9.483 2.612 -14.704 1.00 83.56 113 ALA A CA 1
ATOM 870 C C . ALA A 1 113 ? 9.804 1.342 -15.496 1.00 83.56 113 ALA A C 1
ATOM 872 O O . ALA A 1 113 ? 8.892 0.635 -15.913 1.00 83.56 113 ALA A O 1
ATOM 873 N N . GLU A 1 114 ? 11.089 1.020 -15.637 1.00 84.44 114 GLU A N 1
ATOM 874 C CA . GLU A 1 114 ? 11.563 -0.155 -16.364 1.00 84.44 114 GLU A CA 1
ATOM 875 C C . GLU A 1 114 ? 11.198 -1.465 -15.651 1.00 84.44 114 GLU A C 1
ATOM 877 O O . GLU A 1 114 ? 10.997 -2.481 -16.307 1.00 84.44 114 GLU A O 1
ATOM 882 N N . LEU A 1 115 ? 11.079 -1.434 -14.318 1.00 85.56 115 LEU A N 1
ATOM 883 C CA . LEU A 1 115 ? 10.810 -2.608 -13.478 1.00 85.56 115 LEU A CA 1
ATOM 884 C C . LEU A 1 115 ? 9.358 -2.687 -12.990 1.00 85.56 115 LEU A C 1
ATOM 886 O O . LEU A 1 115 ? 8.944 -3.707 -12.438 1.00 85.56 115 LEU A O 1
ATOM 890 N N . TYR A 1 116 ? 8.578 -1.614 -13.147 1.00 86.81 116 TYR A N 1
ATOM 891 C CA . TYR A 1 116 ? 7.250 -1.503 -12.547 1.00 86.81 116 TYR A CA 1
ATOM 892 C C . TYR A 1 116 ? 6.307 -2.610 -13.017 1.00 86.81 116 TYR A C 1
ATOM 894 O O . TYR A 1 116 ? 5.702 -3.288 -12.189 1.00 86.81 116 TYR A O 1
ATOM 902 N N . ASP A 1 117 ? 6.185 -2.817 -14.329 1.00 87.19 117 ASP A N 1
ATOM 903 C CA . ASP A 1 117 ? 5.253 -3.810 -14.871 1.00 87.19 117 ASP A CA 1
ATOM 904 C C . ASP A 1 117 ? 5.705 -5.248 -14.571 1.00 87.19 117 ASP A C 1
ATOM 906 O O . ASP A 1 117 ? 4.868 -6.115 -14.312 1.00 87.19 117 ASP A O 1
ATOM 910 N N . GLU A 1 118 ? 7.019 -5.490 -14.528 1.00 88.75 118 GLU A N 1
ATOM 911 C CA . GLU A 1 118 ? 7.603 -6.791 -14.182 1.00 88.75 118 GLU A CA 1
ATOM 912 C C . GLU A 1 118 ? 7.343 -7.168 -12.717 1.00 88.75 118 GLU A C 1
ATOM 914 O O . GLU A 1 118 ? 7.019 -8.318 -12.412 1.00 88.75 118 GLU A O 1
ATOM 919 N N . LEU A 1 119 ? 7.446 -6.197 -11.807 1.00 88.00 119 LEU A N 1
ATOM 920 C CA . LEU A 1 119 ? 7.341 -6.418 -10.364 1.00 88.00 119 LEU A CA 1
ATOM 921 C C . LEU A 1 119 ? 5.940 -6.138 -9.799 1.00 88.00 119 LEU A C 1
ATOM 923 O O . LEU A 1 119 ? 5.647 -6.518 -8.660 1.00 88.00 119 LEU A O 1
ATOM 927 N N . LEU A 1 120 ? 5.021 -5.578 -10.590 1.00 87.44 120 LEU A N 1
ATOM 928 C CA . LEU A 1 120 ? 3.616 -5.398 -10.212 1.00 87.44 120 LEU A CA 1
ATOM 929 C C . LEU A 1 120 ? 2.930 -6.697 -9.725 1.00 87.44 120 LEU A C 1
ATOM 931 O O . LEU A 1 120 ? 2.169 -6.635 -8.750 1.00 87.44 120 LEU A O 1
ATOM 935 N N . PRO A 1 121 ? 3.180 -7.891 -10.306 1.00 89.81 121 PRO A N 1
ATOM 936 C CA . PRO A 1 121 ? 2.645 -9.148 -9.785 1.00 89.81 121 PRO A CA 1
ATOM 937 C C . PRO A 1 121 ? 3.066 -9.457 -8.341 1.00 89.81 121 PRO A C 1
ATOM 939 O O . PRO A 1 121 ? 2.299 -10.101 -7.618 1.00 89.81 121 PRO A O 1
ATOM 942 N N . ALA A 1 122 ? 4.238 -8.994 -7.887 1.00 88.00 122 ALA A N 1
ATOM 943 C CA . ALA A 1 122 ? 4.673 -9.163 -6.499 1.00 88.00 122 ALA A CA 1
ATOM 944 C C . ALA A 1 122 ? 3.778 -8.359 -5.545 1.00 88.00 122 ALA A C 1
ATOM 946 O O . ALA A 1 122 ? 3.270 -8.907 -4.564 1.00 88.00 122 ALA A O 1
ATOM 947 N N . PHE A 1 123 ? 3.477 -7.106 -5.896 1.00 89.38 123 PHE A N 1
ATOM 948 C CA . PHE A 1 123 ? 2.530 -6.282 -5.145 1.00 89.38 123 PHE A CA 1
ATOM 949 C C . PHE A 1 123 ? 1.125 -6.898 -5.116 1.00 89.38 123 PHE A C 1
ATOM 951 O O . PHE A 1 123 ? 0.486 -6.987 -4.067 1.00 89.38 123 PHE A O 1
ATOM 958 N N . GLN A 1 124 ? 0.645 -7.408 -6.253 1.00 89.38 124 GLN A N 1
ATOM 959 C CA . GLN A 1 124 ? -0.653 -8.087 -6.312 1.00 89.38 124 GLN A CA 1
ATOM 960 C C . GLN A 1 124 ? -0.692 -9.362 -5.457 1.00 89.38 124 GLN A C 1
ATOM 962 O O . GLN A 1 124 ? -1.721 -9.659 -4.846 1.00 89.38 124 GLN A O 1
ATOM 967 N N . ARG A 1 125 ? 0.406 -10.127 -5.401 1.00 89.06 125 ARG A N 1
ATOM 968 C CA . ARG A 1 125 ? 0.519 -11.306 -4.530 1.00 89.06 125 ARG A CA 1
ATOM 969 C C . ARG A 1 125 ? 0.460 -10.910 -3.057 1.00 89.06 125 ARG A C 1
ATOM 971 O O . ARG A 1 125 ? -0.261 -11.561 -2.301 1.00 89.06 125 ARG A O 1
ATOM 978 N N . LEU A 1 126 ? 1.134 -9.827 -2.672 1.00 88.19 126 LEU A N 1
ATOM 979 C CA . LEU A 1 126 ? 1.066 -9.286 -1.314 1.00 88.19 126 LEU A CA 1
ATOM 980 C C . LEU A 1 126 ? -0.383 -8.937 -0.942 1.00 88.19 126 LEU A C 1
ATOM 982 O O . LEU A 1 126 ? -0.885 -9.395 0.081 1.00 88.19 126 LEU A O 1
ATOM 986 N N . LEU A 1 127 ? -1.110 -8.226 -1.809 1.00 89.62 127 LEU A N 1
ATOM 987 C CA . LEU A 1 127 ? -2.518 -7.887 -1.563 1.00 89.62 127 LEU A CA 1
ATOM 988 C C . LEU A 1 127 ? -3.425 -9.126 -1.451 1.00 89.62 127 LEU A C 1
ATOM 990 O O . LEU A 1 127 ? -4.293 -9.183 -0.582 1.00 89.62 127 LEU A O 1
ATOM 994 N N . LYS A 1 128 ? -3.239 -10.134 -2.311 1.00 89.62 128 LYS A N 1
ATOM 995 C CA . LYS A 1 128 ? -4.056 -11.366 -2.304 1.00 89.62 128 LYS A CA 1
ATOM 996 C C . LYS A 1 128 ? -3.800 -12.243 -1.072 1.00 89.62 128 LYS A C 1
ATOM 998 O O . LYS A 1 128 ? -4.723 -12.889 -0.559 1.00 89.62 128 LYS A O 1
ATOM 1003 N N . SER A 1 129 ? -2.556 -12.283 -0.611 1.00 90.06 129 SER A N 1
ATOM 1004 C CA . SER A 1 129 ? -2.139 -13.057 0.561 1.00 90.06 129 SER A CA 1
ATOM 1005 C C . SER A 1 129 ? -2.370 -12.317 1.876 1.00 90.06 129 SER A C 1
ATOM 1007 O O . SER A 1 129 ? -2.397 -12.970 2.915 1.00 90.06 129 SER A O 1
ATOM 1009 N N . LEU A 1 130 ? -2.623 -11.001 1.841 1.00 90.12 130 LEU A N 1
ATOM 1010 C CA . LEU A 1 130 ? -2.891 -10.202 3.031 1.00 90.12 130 LEU A CA 1
ATOM 1011 C C . LEU A 1 130 ? -4.018 -10.818 3.872 1.00 90.12 130 LEU A C 1
ATOM 1013 O O . LEU A 1 130 ? -5.132 -11.082 3.398 1.00 90.12 130 LEU A O 1
ATOM 1017 N N . ARG A 1 131 ? -3.722 -11.033 5.150 1.00 89.62 131 ARG A N 1
ATOM 1018 C CA . ARG A 1 131 ? -4.665 -11.423 6.194 1.00 89.62 131 ARG A CA 1
ATOM 1019 C C . ARG A 1 131 ? -4.561 -10.417 7.324 1.00 89.62 131 ARG A C 1
ATOM 1021 O O . ARG A 1 131 ? -3.467 -10.096 7.785 1.00 89.62 131 ARG A O 1
ATOM 1028 N N . LEU A 1 132 ? -5.717 -9.924 7.750 1.00 85.38 132 LEU A N 1
ATOM 1029 C CA . LEU A 1 132 ? -5.832 -8.932 8.808 1.00 85.38 132 LEU A CA 1
ATOM 1030 C C . LEU A 1 132 ? -6.524 -9.545 10.022 1.00 85.38 132 LEU A C 1
ATOM 1032 O O . LEU A 1 132 ? -7.440 -10.358 9.856 1.00 85.38 132 LEU A O 1
ATOM 1036 N N . PRO A 1 133 ? -6.136 -9.145 11.241 1.00 80.56 133 PRO A N 1
ATOM 1037 C CA . PRO A 1 133 ? -6.894 -9.502 12.423 1.00 80.56 133 PRO A CA 1
ATOM 1038 C C . PRO A 1 133 ? -8.273 -8.818 12.399 1.00 80.56 133 PRO A C 1
ATOM 1040 O O . PRO A 1 133 ? -8.424 -7.756 11.777 1.00 80.56 133 PRO A O 1
ATOM 1043 N N . PRO A 1 134 ? -9.276 -9.373 13.107 1.00 70.12 134 PRO A N 1
ATOM 1044 C CA . PRO A 1 134 ? -10.577 -8.731 13.261 1.00 70.12 134 PRO A CA 1
ATOM 1045 C C . PRO A 1 134 ? -10.419 -7.279 13.729 1.00 70.12 134 PRO A C 1
ATOM 1047 O O . PRO A 1 134 ? -9.541 -6.976 14.544 1.00 70.12 134 PRO A O 1
ATOM 1050 N N . ALA A 1 135 ? -11.243 -6.372 13.200 1.00 63.22 135 ALA A N 1
ATOM 1051 C CA . ALA A 1 135 ? -11.327 -5.021 13.742 1.00 63.22 135 ALA A CA 1
ATOM 1052 C C . ALA A 1 135 ? -11.817 -5.115 15.196 1.00 63.22 135 ALA A C 1
ATOM 1054 O O . ALA A 1 135 ? -12.849 -5.734 15.453 1.00 63.22 135 ALA A O 1
ATOM 1055 N N . ARG A 1 136 ? -11.031 -4.571 16.129 1.00 58.22 136 ARG A N 1
ATOM 1056 C CA . ARG A 1 136 ? -11.449 -4.350 17.517 1.00 58.22 136 ARG A CA 1
ATOM 1057 C C . ARG A 1 136 ? -12.165 -3.014 17.623 1.00 58.22 136 ARG A C 1
ATOM 1059 O O . ARG A 1 136 ? -11.736 -2.071 16.903 1.00 58.22 136 ARG A O 1
#

Sequence (136 aa):
IPGEISFDFPKDWHLTDGWKDEPPTVYVVYDEGVAGKQVTMTITASEPGQPGYQSLELAILKEKEWQGALPEKAEARVAGLRARFVGVPGSSRSAYLDRGGGRYLTLNYSAPAELYDELLPAFQRLLKSLRLPPAR